Protein AF-A0A958SK04-F1 (afdb_monomer_lite)

Foldseek 3Di:
DDDDDDDPPDPPPPPDDDDPPPVPPPVDPPPPPPPPPLDDDDDPDPCLCVCLVVLCPDAEEEQEDEFACSQVVSVVSNVRYPYYHYDYPDPLRVLRRLVLVLLVQLAPDPVSSVCVVPPDDLVRSLVSSVVRPPQDPVSSVSPDPVSPPD

Sequence (150 aa):
MDRITSYALIFAINLSAAFPLSAGPFEGKDLSYPPAERSFVTPNEQNPQQAQQLLKKATAGVYVSVGTERGLLGFAMAQNATHLLLVDRDRHVVDYNRLNVVLIKASRSSRDLFWLRTQASWADWKHRISETPDISSKEAKLINKKNYQA

Radius of gyration: 21.32 Å; chains: 1; bounding box: 48×37×75 Å

pLDDT: mean 77.73, std 20.18, range [39.0, 97.81]

Structure (mmCIF, N/CA/C/O backbone):
data_AF-A0A958SK04-F1
#
_entry.id   AF-A0A958SK04-F1
#
loop_
_atom_site.group_PDB
_atom_site.id
_atom_site.type_symbol
_atom_site.label_atom_id
_atom_site.label_alt_id
_atom_site.label_comp_id
_atom_site.label_asym_id
_atom_site.label_entity_id
_atom_site.label_seq_id
_atom_site.pdbx_PDB_ins_code
_atom_site.Cartn_x
_atom_site.Cartn_y
_atom_site.Cartn_z
_atom_site.occupancy
_atom_site.B_iso_or_equiv
_atom_site.auth_seq_id
_atom_site.auth_comp_id
_atom_site.auth_asym_id
_atom_site.auth_atom_id
_atom_site.pdbx_PDB_model_num
ATOM 1 N N . MET A 1 1 ? -11.426 -22.312 50.274 1.00 52.41 1 MET A N 1
ATOM 2 C CA . MET A 1 1 ? -11.614 -23.502 49.425 1.00 52.41 1 MET A CA 1
ATOM 3 C C . MET A 1 1 ? -13.090 -23.571 49.118 1.00 52.41 1 MET A C 1
ATOM 5 O O . MET A 1 1 ? -13.826 -23.836 50.046 1.00 52.41 1 MET A O 1
ATOM 9 N N . ASP A 1 2 ? -13.494 -23.210 47.900 1.00 44.72 2 ASP A N 1
ATOM 10 C CA . ASP A 1 2 ? -14.622 -23.821 47.185 1.00 44.72 2 ASP A CA 1
ATOM 11 C C . ASP A 1 2 ? -14.665 -23.290 45.747 1.00 44.72 2 ASP A C 1
ATOM 13 O O . ASP A 1 2 ? -14.349 -22.132 45.475 1.00 44.72 2 ASP A O 1
ATOM 17 N N . ARG A 1 3 ? -14.919 -24.213 44.818 1.00 51.56 3 ARG A N 1
ATOM 18 C CA . ARG A 1 3 ? -14.727 -24.113 43.367 1.00 51.56 3 ARG A CA 1
ATOM 19 C C . ARG A 1 3 ? -16.061 -23.850 42.668 1.00 51.56 3 ARG A C 1
ATOM 21 O O . ARG A 1 3 ? -16.945 -24.684 42.807 1.00 51.56 3 ARG A O 1
ATOM 28 N N . ILE A 1 4 ? -16.159 -22.805 41.842 1.00 49.38 4 ILE A N 1
ATOM 29 C CA . ILE A 1 4 ? -17.136 -22.675 40.735 1.00 49.38 4 ILE A CA 1
ATOM 30 C C . ILE A 1 4 ? -16.457 -21.792 39.663 1.00 49.38 4 ILE A C 1
ATOM 32 O O . ILE A 1 4 ? -16.369 -20.583 39.825 1.00 49.38 4 ILE A O 1
ATOM 36 N N . THR A 1 5 ? -15.640 -22.315 38.748 1.00 46.44 5 THR A N 1
ATOM 37 C CA . THR A 1 5 ? -15.976 -22.983 37.472 1.00 46.44 5 THR A CA 1
ATOM 38 C C . THR A 1 5 ? -16.757 -22.094 36.484 1.00 46.44 5 THR A C 1
ATOM 40 O O . THR A 1 5 ? -17.977 -22.037 36.510 1.00 46.44 5 THR A O 1
ATOM 43 N N . SER A 1 6 ? -15.991 -21.432 35.607 1.00 45.56 6 SER A N 1
ATOM 44 C CA . SER A 1 6 ? -16.168 -21.276 34.150 1.00 45.56 6 SER A CA 1
ATOM 45 C C . SER A 1 6 ? -17.544 -20.929 33.555 1.00 45.56 6 SER A C 1
ATOM 47 O O . SER A 1 6 ? -18.379 -21.805 33.359 1.00 45.56 6 SER A O 1
ATOM 49 N N . TYR A 1 7 ? -17.676 -19.701 33.036 1.00 43.28 7 TYR A N 1
ATOM 50 C CA . TYR A 1 7 ? -18.595 -19.380 31.935 1.00 43.28 7 TYR A CA 1
ATOM 51 C C . TYR A 1 7 ? -17.789 -18.994 30.690 1.00 43.28 7 TYR A C 1
ATOM 53 O O . TYR A 1 7 ? -17.457 -17.833 30.468 1.00 43.28 7 TYR A O 1
ATOM 61 N N . ALA A 1 8 ? -17.448 -19.996 29.879 1.00 44.16 8 ALA A N 1
ATOM 62 C CA . ALA A 1 8 ? -17.003 -19.795 28.507 1.00 44.16 8 ALA A CA 1
ATOM 63 C C . ALA A 1 8 ? -18.252 -19.647 27.628 1.00 44.16 8 ALA A C 1
ATOM 65 O O . ALA A 1 8 ? -18.891 -20.632 27.264 1.00 44.16 8 ALA A O 1
ATOM 66 N N . LEU A 1 9 ? -18.631 -18.407 27.325 1.00 39.00 9 LEU A N 1
ATOM 67 C CA . LEU A 1 9 ? -19.712 -18.117 26.390 1.00 39.00 9 LEU A CA 1
ATOM 68 C C . LEU A 1 9 ? -19.156 -18.197 24.961 1.00 39.00 9 LEU A C 1
ATOM 70 O O . LEU A 1 9 ? -18.613 -17.232 24.429 1.00 39.00 9 LEU A O 1
ATOM 74 N N . ILE A 1 10 ? -19.248 -19.380 24.354 1.00 46.06 10 ILE A N 1
ATOM 75 C CA . ILE A 1 10 ? -18.938 -19.596 22.938 1.00 46.06 10 ILE A CA 1
ATOM 76 C C . ILE A 1 10 ? -20.163 -19.157 22.126 1.00 46.06 10 ILE A C 1
ATOM 78 O O . ILE A 1 10 ? -21.139 -19.893 22.013 1.00 46.06 10 ILE A O 1
ATOM 82 N N . PHE A 1 11 ? -20.117 -17.958 21.544 1.00 40.84 11 PHE A N 1
ATOM 83 C CA . PHE A 1 11 ? -21.051 -17.558 20.489 1.00 40.84 11 PHE A CA 1
ATOM 84 C C . PHE A 1 11 ? -20.559 -18.125 19.151 1.00 40.84 11 PHE A C 1
ATOM 86 O O . PHE A 1 11 ? -19.832 -17.478 18.401 1.00 40.84 11 PHE A O 1
ATOM 93 N N . ALA A 1 12 ? -20.940 -19.366 18.855 1.00 41.81 12 ALA A N 1
ATOM 94 C CA . ALA A 1 12 ? -20.815 -19.927 17.516 1.00 41.81 12 ALA A CA 1
ATOM 95 C C . ALA A 1 12 ? -22.000 -19.440 16.670 1.00 41.81 12 ALA A C 1
ATOM 97 O O . ALA A 1 12 ? -23.073 -20.042 16.673 1.00 41.81 12 ALA A O 1
ATOM 98 N N . ILE A 1 13 ? -21.825 -18.329 15.950 1.00 48.59 13 ILE A N 1
ATOM 99 C CA . ILE A 1 13 ? -22.779 -17.924 14.914 1.00 48.59 13 ILE A CA 1
ATOM 100 C C . ILE A 1 13 ? -22.534 -18.823 13.699 1.00 48.59 13 ILE A C 1
ATOM 102 O O . ILE A 1 13 ? -21.653 -18.570 12.879 1.00 48.59 13 ILE A O 1
ATOM 106 N N . ASN A 1 14 ? -23.316 -19.898 13.598 1.00 41.06 14 ASN A N 1
ATOM 107 C CA . ASN A 1 14 ? -23.481 -20.664 12.367 1.00 41.06 14 ASN A CA 1
ATOM 108 C C . ASN A 1 14 ? -24.253 -19.804 11.355 1.00 41.06 14 ASN A C 1
ATOM 110 O O . ASN A 1 14 ? -25.478 -19.867 11.271 1.00 41.06 14 ASN A O 1
ATOM 114 N N . LEU A 1 15 ? -23.540 -18.982 10.583 1.00 46.22 15 LEU A N 1
ATOM 115 C CA . LEU A 1 15 ? -24.099 -18.284 9.426 1.00 46.22 15 LEU A CA 1
ATOM 116 C C . LEU A 1 15 ? -24.035 -19.215 8.206 1.00 46.22 15 LEU A C 1
ATOM 118 O O . LEU A 1 15 ? -23.240 -19.042 7.288 1.00 46.22 15 LEU A O 1
ATOM 122 N N . SER A 1 16 ? -24.818 -20.287 8.240 1.00 51.56 16 SER A N 1
ATOM 123 C CA . SER A 1 16 ? -24.938 -21.234 7.131 1.00 51.56 16 SER A CA 1
ATOM 124 C C . SER A 1 16 ? -26.369 -21.732 7.040 1.00 51.56 16 SER A C 1
ATOM 126 O O . SER A 1 16 ? -26.662 -22.863 7.401 1.00 51.56 16 SER A O 1
ATOM 128 N N . ALA A 1 17 ? -27.265 -20.867 6.565 1.00 47.44 17 ALA A N 1
ATOM 129 C CA . ALA A 1 17 ? -28.445 -21.289 5.823 1.00 47.44 17 ALA A CA 1
ATOM 130 C C . ALA A 1 17 ? -29.116 -20.097 5.127 1.00 47.44 17 ALA A C 1
ATOM 132 O O . ALA A 1 17 ? -29.438 -19.092 5.753 1.00 47.44 17 ALA A O 1
ATOM 133 N N . ALA A 1 18 ? -29.396 -20.305 3.841 1.00 52.66 18 ALA A N 1
ATOM 134 C CA . ALA A 1 18 ? -30.526 -19.742 3.109 1.00 52.66 18 ALA A CA 1
ATOM 135 C C . ALA A 1 18 ? -30.481 -18.257 2.710 1.00 52.66 18 ALA A C 1
ATOM 137 O O . ALA A 1 18 ? -31.361 -17.475 3.050 1.00 52.66 18 ALA A O 1
ATOM 138 N N . PHE A 1 19 ? -29.572 -17.929 1.794 1.00 48.25 19 PHE A N 1
ATOM 139 C CA . PHE A 1 19 ? -30.015 -17.205 0.602 1.00 48.25 19 PHE A CA 1
ATOM 140 C C . PHE A 1 19 ? -29.718 -18.085 -0.611 1.00 48.25 19 PHE A C 1
ATOM 142 O O . PHE A 1 19 ? -28.542 -18.294 -0.918 1.00 48.25 19 PHE A O 1
ATOM 149 N N . PRO A 1 20 ? -30.727 -18.628 -1.317 1.00 48.16 20 PRO A N 1
ATOM 150 C CA . PRO A 1 20 ? -30.498 -19.039 -2.686 1.00 48.16 20 PRO A CA 1
ATOM 151 C C . PRO A 1 20 ? -30.205 -17.753 -3.462 1.00 48.16 20 PRO A C 1
ATOM 153 O O . PRO A 1 20 ? -31.117 -17.024 -3.849 1.00 48.16 20 PRO A O 1
ATOM 156 N N . LEU A 1 21 ? -28.921 -17.438 -3.656 1.00 48.94 21 LEU A N 1
ATOM 157 C CA . LEU A 1 21 ? -28.526 -16.572 -4.756 1.00 48.94 21 LEU A CA 1
ATOM 158 C C . LEU A 1 21 ? -28.937 -17.325 -6.022 1.00 48.94 21 LEU A C 1
ATOM 160 O O . LEU A 1 21 ? -28.194 -18.146 -6.553 1.00 48.94 21 LEU A O 1
ATOM 164 N N . SER A 1 22 ? -30.160 -17.068 -6.479 1.00 47.81 22 SER A N 1
ATOM 165 C CA . SER A 1 22 ? -30.506 -17.226 -7.877 1.00 47.81 22 SER A CA 1
ATOM 166 C C . SER A 1 22 ? -29.546 -16.313 -8.625 1.00 47.81 22 SER A C 1
ATOM 168 O O . SER A 1 22 ? -29.775 -15.107 -8.718 1.00 47.81 22 SER A O 1
ATOM 170 N N . ALA A 1 23 ? -28.425 -16.872 -9.080 1.00 53.03 23 ALA A N 1
ATOM 171 C CA . ALA A 1 23 ? -27.603 -16.252 -10.096 1.00 53.03 23 ALA A CA 1
ATOM 172 C C . ALA A 1 23 ? -28.548 -15.989 -11.269 1.00 53.03 23 ALA A C 1
ATOM 174 O O . ALA A 1 23 ? -28.985 -16.917 -11.946 1.00 53.03 23 ALA A O 1
ATOM 175 N N . GLY A 1 24 ? -28.971 -14.731 -11.421 1.00 48.09 24 GLY A N 1
ATOM 176 C CA . GLY A 1 24 ? -29.735 -14.311 -12.585 1.00 48.09 24 GLY A CA 1
ATOM 177 C C . GLY A 1 24 ? -28.962 -14.665 -13.858 1.00 48.09 24 GLY A C 1
ATOM 178 O O . GLY A 1 24 ? -27.761 -14.944 -13.785 1.00 48.09 24 GLY A O 1
ATOM 179 N N . PRO A 1 25 ? -29.618 -14.649 -15.025 1.00 45.94 25 PRO A N 1
ATOM 180 C CA . PRO A 1 25 ? -28.998 -14.996 -16.292 1.00 45.94 25 PRO A CA 1
ATOM 181 C C . PRO A 1 25 ? -28.042 -13.873 -16.716 1.00 45.94 25 PRO A C 1
ATOM 183 O O . PRO A 1 25 ? -28.288 -13.134 -17.661 1.00 45.94 25 PRO A O 1
ATOM 186 N N . PHE A 1 26 ? -26.907 -13.747 -16.032 1.00 51.53 26 PHE A N 1
ATOM 187 C CA . PHE A 1 26 ? -25.681 -13.265 -16.651 1.00 51.53 26 PHE A CA 1
ATOM 188 C C . PHE A 1 26 ? -25.105 -14.440 -17.433 1.00 51.53 26 PHE A C 1
ATOM 190 O O . PHE A 1 26 ? -24.055 -14.995 -17.119 1.00 51.53 26 PHE A O 1
ATOM 197 N N . GLU A 1 27 ? -25.889 -14.863 -18.420 1.00 48.31 27 GLU A N 1
ATOM 198 C CA . GLU A 1 27 ? -25.490 -15.786 -19.457 1.00 48.31 27 GLU A CA 1
ATOM 199 C C . GLU A 1 27 ? -24.310 -15.121 -20.154 1.00 48.31 27 GLU A C 1
ATOM 201 O O . GLU A 1 27 ? -24.427 -14.023 -20.711 1.00 48.31 27 GLU A O 1
ATOM 206 N N . GLY A 1 28 ? -23.140 -15.723 -19.950 1.00 48.81 28 GLY A N 1
ATOM 207 C CA . GLY A 1 28 ? -21.859 -15.188 -20.360 1.00 48.81 28 GLY A CA 1
ATOM 208 C C . GLY A 1 28 ? -21.852 -14.950 -21.857 1.00 48.81 28 GLY A C 1
ATOM 209 O O . GLY A 1 28 ? -21.522 -15.837 -22.635 1.00 48.81 28 GLY A O 1
ATOM 210 N N . LYS A 1 29 ? -22.150 -13.716 -22.268 1.00 42.97 29 LYS A N 1
ATOM 211 C CA . LYS A 1 29 ? -21.483 -13.183 -23.444 1.00 42.97 29 LYS A CA 1
ATOM 212 C C . LYS A 1 29 ? -20.007 -13.260 -23.109 1.00 42.97 29 LYS A C 1
ATOM 214 O O . LYS A 1 29 ? -19.590 -12.655 -22.121 1.00 42.97 29 LYS A O 1
ATOM 219 N N . ASP A 1 30 ? -19.270 -14.041 -23.891 1.00 46.94 30 ASP A N 1
ATOM 220 C CA . ASP A 1 30 ? -17.817 -14.003 -23.936 1.00 46.94 30 ASP A CA 1
ATOM 221 C C . ASP A 1 30 ? -17.416 -12.543 -24.147 1.00 46.94 30 ASP A C 1
ATOM 223 O O . ASP A 1 30 ? -17.331 -12.033 -25.265 1.00 46.94 30 ASP A O 1
ATOM 227 N N . LEU A 1 31 ? -17.230 -11.830 -23.038 1.00 44.69 31 LEU A N 1
ATOM 228 C CA . LEU A 1 31 ? -16.492 -10.593 -23.003 1.00 44.69 31 LEU A CA 1
ATOM 229 C C . LEU A 1 31 ? -15.063 -11.044 -23.254 1.00 44.69 31 LEU A C 1
ATOM 231 O O . LEU A 1 31 ? -14.305 -11.314 -22.322 1.00 44.69 31 LEU A O 1
ATOM 235 N N . SER A 1 32 ? -14.728 -11.209 -24.532 1.00 39.97 32 SER A N 1
ATOM 236 C CA . SER A 1 32 ? -13.357 -11.296 -24.991 1.00 39.97 32 SER A CA 1
ATOM 237 C C . SER A 1 32 ? -12.719 -9.957 -24.645 1.00 39.97 32 SER A C 1
ATOM 239 O O . SER A 1 32 ? -12.688 -9.029 -25.455 1.00 39.97 32 SER A O 1
ATOM 241 N N . TYR A 1 33 ? -12.298 -9.815 -23.390 1.00 45.66 33 TYR A N 1
ATOM 242 C CA . TYR A 1 33 ? -11.449 -8.717 -22.990 1.00 45.66 33 TYR A CA 1
ATOM 243 C C . TYR A 1 33 ? -10.199 -8.844 -23.859 1.00 45.66 33 TYR A C 1
ATOM 245 O O . TYR A 1 33 ? -9.600 -9.927 -23.882 1.00 45.66 33 TYR A O 1
ATOM 253 N N . PRO A 1 34 ? -9.830 -7.797 -24.619 1.00 47.91 34 PRO A N 1
ATOM 254 C CA . PRO A 1 34 ? -8.563 -7.813 -25.327 1.00 47.91 34 PRO A CA 1
ATOM 255 C C . PRO A 1 34 ? -7.472 -8.169 -24.310 1.00 47.91 34 PRO A C 1
ATOM 257 O O . PRO A 1 34 ? -7.587 -7.755 -23.150 1.00 47.91 34 PRO A O 1
ATOM 260 N N . PRO A 1 35 ? -6.471 -8.988 -24.689 1.00 49.31 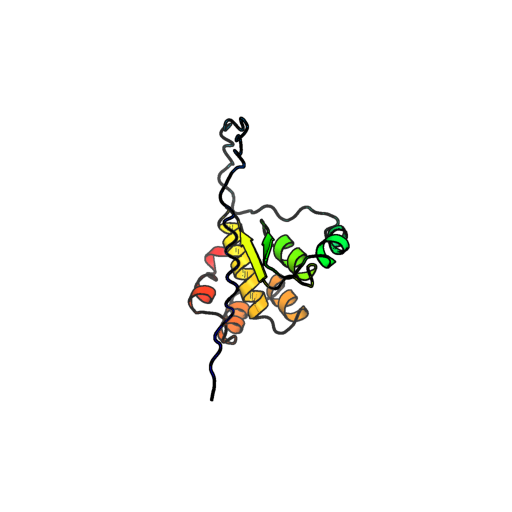35 PRO A N 1
ATOM 261 C CA . PRO A 1 35 ? -5.403 -9.380 -23.781 1.00 49.31 35 PRO A CA 1
ATOM 262 C C . PRO A 1 35 ? -4.875 -8.115 -23.117 1.00 49.31 35 PRO A C 1
ATOM 264 O O . PRO A 1 35 ? -4.419 -7.213 -23.813 1.00 49.31 35 PRO A O 1
ATOM 267 N N . ALA A 1 36 ? -5.060 -8.028 -21.797 1.00 51.81 36 ALA A N 1
ATOM 268 C CA . ALA A 1 36 ? -4.840 -6.803 -21.051 1.00 51.81 36 ALA A CA 1
ATOM 269 C C . ALA A 1 36 ? -3.425 -6.304 -21.347 1.00 51.81 36 ALA A C 1
ATOM 271 O O . ALA A 1 36 ? -2.439 -6.923 -20.939 1.00 51.81 36 ALA A O 1
ATOM 272 N N . GLU A 1 37 ? -3.323 -5.203 -22.088 1.00 56.25 37 GLU A N 1
ATOM 273 C CA . GLU A 1 37 ? -2.079 -4.476 -22.294 1.00 56.25 37 GLU A CA 1
ATOM 274 C C . GLU A 1 37 ? -1.664 -3.852 -20.960 1.00 56.25 37 GLU A C 1
ATOM 276 O O . GLU A 1 37 ? -1.804 -2.660 -20.771 1.00 56.25 37 GLU A O 1
ATOM 281 N N . ARG A 1 38 ? -1.213 -4.661 -19.992 1.00 56.66 38 ARG A N 1
ATOM 282 C CA . ARG A 1 38 ? -0.566 -4.279 -18.718 1.00 56.66 38 ARG A CA 1
ATOM 283 C C . ARG A 1 38 ? -1.160 -3.094 -17.932 1.00 56.66 38 ARG A C 1
ATOM 285 O O . ARG A 1 38 ? -0.496 -2.586 -17.034 1.00 56.66 38 ARG A O 1
ATOM 292 N N . SER A 1 39 ? -2.382 -2.662 -18.211 1.00 63.53 39 SER A N 1
ATOM 293 C CA . SER A 1 39 ? -2.974 -1.479 -17.605 1.00 63.53 39 SER A CA 1
ATOM 294 C C . SER A 1 39 ? -4.169 -1.914 -16.780 1.00 63.53 39 SER A C 1
ATOM 296 O O . SER A 1 39 ? -5.210 -2.292 -17.321 1.00 63.53 39 SER A O 1
ATOM 298 N N . PHE A 1 40 ? -4.027 -1.861 -15.461 1.00 66.75 40 PHE A N 1
ATOM 299 C CA . PHE A 1 40 ? -5.200 -1.816 -14.603 1.00 66.75 40 PHE A CA 1
ATOM 300 C C . PHE A 1 40 ? -5.867 -0.445 -14.760 1.00 66.75 40 PHE A C 1
ATOM 302 O O . PHE A 1 40 ? -5.200 0.566 -14.994 1.00 66.75 40 PHE A O 1
ATOM 309 N N . VAL A 1 41 ? -7.192 -0.408 -14.645 1.00 72.25 41 VAL A N 1
ATOM 310 C CA . VAL A 1 41 ? -7.949 0.844 -14.729 1.00 72.25 41 VAL A CA 1
ATOM 311 C C . VAL A 1 41 ? -7.666 1.663 -13.475 1.00 72.25 41 VAL A C 1
ATOM 313 O O . VAL A 1 41 ? -7.873 1.192 -12.355 1.00 72.25 41 VAL A O 1
ATOM 316 N N . THR A 1 42 ? -7.180 2.888 -13.657 1.00 78.44 42 THR A N 1
ATOM 317 C C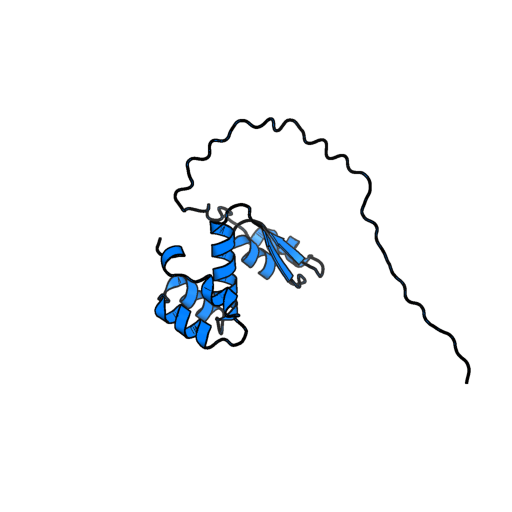A . THR A 1 42 ? -7.008 3.825 -12.548 1.00 78.44 42 THR A CA 1
ATOM 318 C C . THR A 1 42 ? -8.374 4.215 -11.975 1.00 78.44 42 THR A C 1
ATOM 320 O O . THR A 1 42 ? -9.353 4.306 -12.724 1.00 78.44 42 THR A O 1
ATOM 323 N N . PRO A 1 43 ? -8.482 4.446 -10.654 1.00 81.94 43 PRO A N 1
ATOM 324 C CA . PRO A 1 43 ? -9.724 4.924 -10.054 1.00 81.94 43 PRO A CA 1
ATOM 325 C C . PRO A 1 43 ? -10.230 6.186 -10.768 1.00 81.94 43 PRO A C 1
ATOM 327 O O . PRO A 1 43 ? -9.465 7.122 -10.995 1.00 81.94 43 PRO A O 1
ATOM 330 N N . ASN A 1 44 ? -11.514 6.205 -11.126 1.00 88.81 44 ASN A N 1
ATOM 331 C CA . ASN A 1 44 ? -12.158 7.296 -11.862 1.00 88.81 44 ASN A CA 1
ATOM 332 C C . ASN A 1 44 ? -13.144 8.104 -10.994 1.00 88.81 44 ASN A C 1
ATOM 334 O O . ASN A 1 44 ? -13.896 8.931 -11.513 1.00 88.81 44 ASN A O 1
ATOM 338 N N . GLU A 1 45 ? -13.158 7.889 -9.676 1.00 86.81 45 GLU A N 1
ATOM 339 C CA . GLU A 1 45 ? -13.968 8.675 -8.749 1.00 86.81 45 GLU A CA 1
ATOM 340 C C . GLU A 1 45 ? -13.453 10.108 -8.623 1.00 86.81 45 GLU A C 1
ATOM 342 O O . GLU A 1 45 ? -12.327 10.354 -8.197 1.00 86.81 45 GLU A O 1
ATOM 347 N N . GLN A 1 46 ? -14.327 11.072 -8.901 1.00 92.25 46 GLN A N 1
ATOM 348 C CA . GLN A 1 46 ? -13.978 12.491 -8.831 1.00 92.25 46 GLN A CA 1
ATOM 349 C C . GLN A 1 46 ? -13.951 13.040 -7.397 1.00 92.25 46 GLN A C 1
ATOM 351 O O . GLN A 1 46 ? -13.220 13.984 -7.118 1.00 92.25 46 GLN A O 1
ATOM 356 N N . ASN A 1 47 ? -14.745 12.465 -6.483 1.00 92.06 47 ASN A N 1
ATOM 357 C CA . ASN A 1 47 ? -14.953 13.003 -5.132 1.00 92.06 47 ASN A CA 1
ATOM 358 C C . ASN A 1 47 ? -14.935 11.907 -4.043 1.00 92.06 47 ASN A C 1
ATOM 360 O O . ASN A 1 47 ? -15.933 11.728 -3.336 1.00 92.06 47 ASN A O 1
ATOM 364 N N . PRO A 1 48 ? -13.831 11.153 -3.867 1.00 89.31 48 PRO A N 1
ATOM 365 C CA . PRO A 1 48 ? -13.765 10.054 -2.895 1.00 89.31 48 PRO A CA 1
ATOM 366 C C . PRO A 1 48 ? -14.010 10.499 -1.441 1.00 89.31 48 PRO A C 1
ATOM 368 O O . PRO A 1 48 ? -14.430 9.701 -0.605 1.00 89.31 48 PRO A O 1
ATOM 371 N N . GLN A 1 49 ? -13.807 11.781 -1.128 1.00 92.62 49 GLN A N 1
ATOM 372 C CA . GLN A 1 49 ? -14.030 12.357 0.200 1.00 92.62 49 GLN A CA 1
ATOM 373 C C . GLN A 1 49 ? -15.511 12.370 0.600 1.00 92.62 49 GLN A C 1
ATOM 375 O O . GLN A 1 49 ? -15.814 12.399 1.791 1.00 92.62 49 GLN A O 1
ATOM 380 N N . GLN A 1 50 ? -16.446 12.301 -0.354 1.00 94.62 50 GLN A N 1
ATOM 381 C CA . GLN A 1 50 ? -17.878 12.222 -0.039 1.00 94.62 50 GLN A CA 1
ATOM 382 C C . GLN A 1 50 ? -18.218 10.958 0.765 1.00 94.62 50 GLN A C 1
ATOM 384 O O . GLN A 1 50 ? -19.123 10.977 1.598 1.00 94.62 50 GLN A O 1
ATOM 389 N N . ALA A 1 51 ? -17.437 9.884 0.606 1.00 93.88 51 ALA A N 1
ATOM 390 C CA . ALA A 1 51 ? -17.592 8.665 1.394 1.00 93.88 51 ALA A CA 1
ATOM 391 C C . ALA A 1 51 ? -17.126 8.822 2.854 1.00 93.88 51 ALA A C 1
ATOM 393 O O . ALA A 1 51 ? -17.456 7.987 3.696 1.00 93.88 51 ALA A O 1
ATOM 394 N N . GLN A 1 52 ? -16.387 9.882 3.201 1.00 95.06 52 GLN A N 1
ATOM 395 C CA . GLN A 1 52 ? -15.738 10.014 4.506 1.00 95.06 52 GLN A CA 1
ATOM 396 C C . GLN A 1 52 ? -16.735 9.990 5.673 1.00 95.06 52 GLN A C 1
ATOM 398 O O . GLN A 1 52 ? -16.459 9.365 6.695 1.00 95.06 52 GLN A O 1
ATOM 403 N N . GLN A 1 53 ? -17.896 10.642 5.544 1.00 95.12 53 GLN A N 1
ATOM 404 C CA . GLN A 1 53 ? -18.903 10.646 6.615 1.00 95.12 53 GLN A CA 1
AT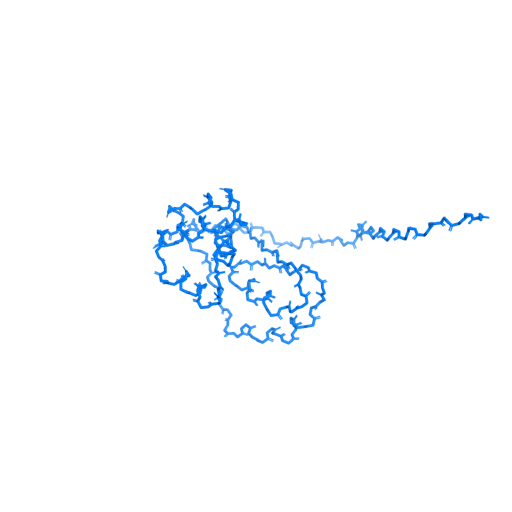OM 405 C C . GLN A 1 53 ? -19.495 9.257 6.870 1.00 95.12 53 GLN A C 1
ATOM 407 O O . GLN A 1 53 ? -19.809 8.927 8.013 1.00 95.12 53 GLN A O 1
ATOM 412 N N . LEU A 1 54 ? -19.629 8.446 5.819 1.00 95.38 54 LEU A N 1
ATOM 413 C CA . LEU A 1 54 ? -20.083 7.065 5.928 1.00 95.38 54 LEU A CA 1
ATOM 414 C C . LEU A 1 54 ? -18.989 6.188 6.550 1.00 95.38 54 LEU A C 1
ATOM 416 O O . LEU A 1 54 ? -19.246 5.459 7.503 1.00 95.38 54 LEU A O 1
ATOM 420 N N . LEU A 1 55 ? -17.753 6.317 6.066 1.00 96.12 55 LEU A N 1
ATOM 421 C CA . LEU A 1 55 ? -16.616 5.507 6.508 1.00 96.12 55 LEU A CA 1
ATOM 422 C C . LEU A 1 55 ? -16.204 5.782 7.958 1.00 96.12 55 LEU A C 1
ATOM 424 O O . LEU A 1 55 ? -15.837 4.852 8.670 1.00 96.12 55 LEU A O 1
ATOM 428 N N . LYS A 1 56 ? -16.347 7.019 8.447 1.00 95.19 56 LYS A N 1
ATOM 429 C CA . LYS A 1 56 ? -16.126 7.357 9.866 1.00 95.19 56 LYS A CA 1
ATOM 430 C C . LYS A 1 56 ? -17.044 6.596 10.826 1.00 95.19 56 LYS A C 1
ATOM 432 O O . LYS A 1 56 ? -16.696 6.439 11.991 1.00 95.19 56 LYS A O 1
ATOM 437 N N . LYS A 1 57 ? -18.206 6.137 10.353 1.00 95.06 57 LYS A N 1
ATOM 438 C CA . LYS A 1 57 ? -19.163 5.346 11.140 1.00 95.06 57 LYS A CA 1
ATOM 439 C C . LYS A 1 57 ? -18.900 3.840 11.060 1.00 95.06 57 LYS A C 1
ATOM 441 O O . LYS A 1 57 ? -19.648 3.080 11.669 1.00 95.06 57 LYS A O 1
ATOM 446 N N . ALA A 1 58 ? -17.883 3.400 10.312 1.00 95.38 58 ALA A N 1
ATOM 447 C CA . ALA A 1 58 ? -17.508 1.993 10.265 1.00 95.38 58 ALA A CA 1
ATOM 448 C C . ALA A 1 58 ? -17.200 1.487 11.681 1.00 95.38 58 ALA A C 1
ATOM 450 O O . ALA A 1 58 ? -16.642 2.218 12.500 1.00 95.38 58 ALA A O 1
ATOM 451 N N . THR A 1 59 ? -17.579 0.251 11.982 1.00 95.75 59 THR A N 1
ATOM 452 C CA . THR A 1 59 ? -17.235 -0.408 13.245 1.00 95.75 59 THR A CA 1
ATOM 453 C C . THR A 1 59 ? -15.820 -0.979 13.182 1.00 95.75 59 THR A C 1
ATOM 455 O O . THR A 1 59 ? -15.227 -1.083 12.106 1.00 95.75 59 THR A O 1
ATOM 458 N N . ALA A 1 60 ? -15.282 -1.393 14.331 1.00 97.50 60 ALA A N 1
ATOM 459 C CA . ALA A 1 60 ? 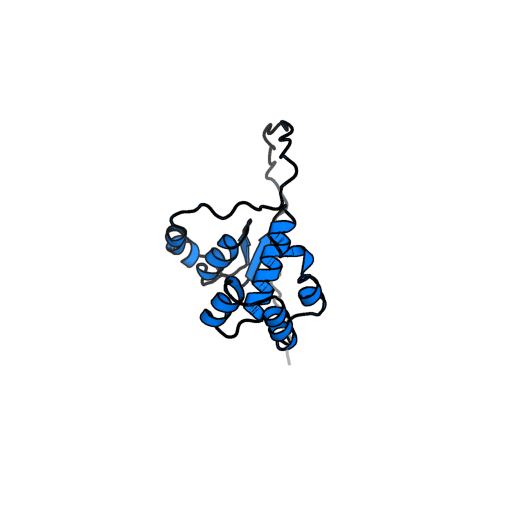-14.043 -2.161 14.354 1.00 97.50 60 ALA A CA 1
ATOM 460 C C . ALA A 1 60 ? -14.167 -3.442 13.517 1.00 97.50 60 ALA A C 1
ATOM 462 O O . ALA A 1 60 ? -15.187 -4.130 13.576 1.00 97.50 60 ALA A O 1
ATOM 463 N N . GLY A 1 61 ? -13.137 -3.748 12.724 1.00 97.62 61 GLY A N 1
ATOM 464 C CA . GLY A 1 61 ? -13.144 -4.903 11.829 1.00 97.62 61 GLY A CA 1
ATOM 465 C C . GLY A 1 61 ? -12.232 -4.757 10.615 1.00 97.62 61 GLY A C 1
ATOM 466 O O . GLY A 1 61 ? -11.280 -3.975 10.612 1.00 97.62 61 GLY A O 1
ATOM 467 N N . VAL A 1 62 ? -12.531 -5.541 9.580 1.00 97.81 62 VAL A N 1
ATOM 468 C CA . VAL A 1 62 ? -11.771 -5.585 8.326 1.00 97.81 62 VAL A CA 1
ATOM 469 C C . VAL A 1 62 ? -12.445 -4.694 7.283 1.00 97.81 62 VAL A C 1
ATOM 471 O O . VAL A 1 62 ? -13.603 -4.914 6.934 1.00 97.81 62 VAL A O 1
ATOM 474 N N . TYR A 1 63 ? -11.717 -3.718 6.746 1.00 97.25 63 TYR A N 1
ATOM 475 C CA . TYR A 1 63 ? -12.126 -2.980 5.555 1.00 97.25 63 TYR A CA 1
ATOM 476 C C . TYR A 1 63 ? -11.779 -3.804 4.315 1.00 97.25 63 TYR A C 1
ATOM 478 O O . TYR A 1 63 ? -10.606 -4.072 4.056 1.00 97.25 63 TYR A O 1
ATOM 486 N N . VAL A 1 64 ? -12.790 -4.226 3.560 1.00 97.31 64 VAL A N 1
ATOM 487 C CA . VAL A 1 64 ? -12.606 -5.030 2.346 1.00 97.31 64 VAL A CA 1
ATOM 488 C C . VAL A 1 64 ? -12.791 -4.141 1.124 1.00 97.31 64 VAL A C 1
ATOM 490 O O . VAL A 1 64 ? -13.767 -3.396 1.041 1.00 97.31 64 VAL A O 1
ATOM 493 N N . SER A 1 65 ? -11.864 -4.205 0.171 1.00 96.19 65 SER A N 1
ATOM 494 C CA . SER A 1 65 ? -11.938 -3.411 -1.055 1.00 96.19 65 SER A CA 1
ATOM 495 C C . SER A 1 65 ? -11.377 -4.150 -2.267 1.00 96.19 65 SER A C 1
ATOM 497 O O . SER A 1 65 ? -10.554 -5.056 -2.128 1.00 96.19 65 SER A O 1
ATOM 499 N N . VAL A 1 66 ? -11.823 -3.724 -3.448 1.00 95.06 66 VAL A N 1
ATOM 500 C CA . VAL A 1 66 ? -11.343 -4.174 -4.762 1.00 95.06 66 VAL A CA 1
ATOM 501 C C . VAL A 1 66 ? -10.674 -3.019 -5.504 1.00 95.06 66 VAL A C 1
ATOM 503 O O . VAL A 1 66 ? -10.997 -1.848 -5.259 1.00 95.06 66 VAL A O 1
ATOM 506 N N . GLY A 1 67 ? -9.775 -3.329 -6.436 1.00 92.25 67 GLY A N 1
ATOM 507 C CA . GLY A 1 67 ? -8.981 -2.330 -7.145 1.00 92.25 67 GLY A CA 1
ATOM 508 C C . GLY A 1 67 ? -7.723 -1.905 -6.383 1.00 92.25 67 GLY A C 1
ATOM 509 O O . GLY A 1 67 ? -7.187 -2.652 -5.565 1.00 92.25 67 GLY A O 1
ATOM 510 N N . THR A 1 68 ? -7.227 -0.703 -6.683 1.00 92.31 68 THR A N 1
ATOM 511 C CA . THR A 1 68 ? -5.896 -0.222 -6.279 1.00 92.31 68 THR A CA 1
ATOM 512 C C . THR A 1 68 ? -5.940 0.769 -5.099 1.00 92.31 68 THR A C 1
ATOM 514 O O . THR A 1 68 ? -6.392 0.436 -4.002 1.00 92.31 68 THR A O 1
ATOM 517 N N . GLU A 1 69 ? -5.496 2.018 -5.281 1.00 90.38 69 GLU A N 1
ATOM 518 C CA . GLU A 1 69 ? -5.304 3.021 -4.225 1.00 90.38 69 GLU A CA 1
ATOM 519 C C . GLU A 1 69 ? -6.579 3.408 -3.492 1.00 90.38 69 GLU A C 1
ATOM 521 O O . GLU A 1 69 ? -6.519 3.831 -2.337 1.00 90.38 69 GLU A O 1
ATOM 526 N N . ARG A 1 70 ? -7.738 3.258 -4.137 1.00 91.12 70 ARG A N 1
ATOM 527 C CA . ARG A 1 70 ? -9.023 3.570 -3.514 1.00 91.12 70 ARG A CA 1
ATOM 528 C C . ARG A 1 70 ? -9.253 2.736 -2.255 1.00 91.12 70 ARG A C 1
ATOM 530 O O . ARG A 1 70 ? -9.776 3.268 -1.280 1.00 91.12 70 ARG A O 1
ATOM 537 N N . GLY A 1 71 ? -8.803 1.481 -2.236 1.00 93.62 71 GLY A N 1
ATOM 538 C CA . GLY A 1 71 ? -8.891 0.635 -1.047 1.00 93.62 71 GLY A CA 1
ATOM 539 C C . GLY A 1 71 ? -8.049 1.164 0.117 1.00 93.62 71 GLY A C 1
ATOM 540 O O . GLY A 1 71 ? -8.515 1.188 1.253 1.00 93.62 71 GLY A O 1
ATOM 541 N N . LEU A 1 72 ? -6.845 1.670 -0.172 1.00 92.88 72 LEU A N 1
ATOM 542 C CA . LEU A 1 72 ? -5.960 2.282 0.826 1.00 92.88 72 LEU A CA 1
ATOM 543 C C . LEU A 1 72 ? -6.538 3.596 1.367 1.00 92.88 72 LEU A C 1
ATOM 545 O O . LEU A 1 72 ? -6.560 3.811 2.578 1.00 92.88 72 LEU A O 1
ATOM 549 N N . LEU A 1 73 ? -7.037 4.464 0.482 1.00 92.44 73 LEU A N 1
ATOM 550 C CA . LEU A 1 73 ? -7.663 5.732 0.866 1.00 92.44 73 LEU A CA 1
ATOM 551 C C . LEU A 1 73 ? -8.937 5.506 1.684 1.00 92.44 73 LEU A C 1
ATOM 553 O O . LEU A 1 73 ? -9.133 6.155 2.708 1.00 92.44 73 LEU A O 1
ATOM 557 N N . GLY A 1 74 ? -9.784 4.570 1.256 1.00 94.81 74 GLY A N 1
ATOM 558 C CA . GLY A 1 74 ? -11.003 4.203 1.969 1.00 94.81 74 GLY A CA 1
ATOM 559 C C . GLY A 1 74 ? -10.709 3.671 3.370 1.00 94.81 74 GLY A C 1
ATOM 560 O O . GLY A 1 74 ? -11.324 4.122 4.334 1.00 94.81 74 GLY A O 1
ATOM 561 N N . PHE A 1 75 ? -9.708 2.798 3.506 1.00 95.94 75 PHE A N 1
ATOM 562 C CA . PHE A 1 75 ? -9.255 2.317 4.811 1.00 95.94 75 PHE A CA 1
ATOM 563 C C . PHE A 1 75 ? -8.737 3.450 5.703 1.00 95.94 75 PHE A C 1
ATOM 565 O O . PHE A 1 75 ? -9.128 3.535 6.862 1.00 95.94 75 PHE A O 1
ATOM 572 N N . ALA A 1 76 ? -7.951 4.384 5.158 1.00 93.19 76 ALA A N 1
ATOM 573 C CA . ALA A 1 76 ? -7.482 5.551 5.907 1.00 93.19 76 ALA A CA 1
ATOM 574 C C . ALA A 1 76 ? -8.625 6.475 6.383 1.00 93.19 76 ALA A C 1
ATOM 576 O O . ALA A 1 76 ? -8.487 7.169 7.390 1.00 93.19 76 ALA A O 1
ATOM 577 N N . MET A 1 77 ? -9.763 6.497 5.679 1.00 95.75 77 MET A N 1
ATOM 578 C CA . MET A 1 77 ? -10.963 7.233 6.101 1.00 95.75 77 MET A CA 1
ATOM 579 C C . MET A 1 77 ? -11.815 6.460 7.120 1.00 95.75 77 MET A C 1
ATOM 581 O O . MET A 1 77 ? -12.554 7.082 7.889 1.00 95.75 77 MET A O 1
ATOM 585 N N . ALA A 1 78 ? -11.723 5.129 7.140 1.00 96.69 78 ALA A N 1
ATOM 586 C CA . ALA A 1 78 ? -12.458 4.246 8.039 1.00 96.69 78 ALA A CA 1
ATOM 587 C C . ALA A 1 78 ? -11.749 4.125 9.399 1.00 96.69 78 ALA A C 1
ATOM 589 O O . ALA A 1 78 ? -11.152 3.105 9.715 1.00 96.69 78 ALA A O 1
ATOM 590 N N . GLN A 1 79 ? -11.833 5.178 10.217 1.00 94.31 79 GLN A N 1
ATOM 591 C CA . GLN A 1 79 ? -11.024 5.360 11.437 1.00 94.31 79 GLN A CA 1
ATOM 592 C C . GLN A 1 79 ? -11.075 4.211 12.456 1.00 94.31 79 GLN A C 1
ATOM 594 O O . GLN A 1 79 ? -10.112 4.018 13.191 1.00 94.31 79 GLN A O 1
ATOM 599 N N . ASN A 1 80 ? -12.177 3.460 12.510 1.00 96.31 80 ASN A N 1
ATOM 600 C CA . ASN A 1 80 ? -12.308 2.332 13.434 1.00 96.31 80 ASN A CA 1
ATOM 601 C C . ASN A 1 80 ? -11.881 0.995 12.814 1.00 96.31 80 ASN A C 1
ATOM 603 O O . ASN A 1 80 ? -11.744 0.017 13.545 1.00 96.31 80 ASN A O 1
ATOM 607 N N . ALA A 1 81 ? -11.693 0.910 11.493 1.00 97.31 81 ALA A N 1
ATOM 608 C CA . ALA A 1 81 ? -11.255 -0.322 10.854 1.00 97.31 81 ALA A CA 1
ATOM 609 C C . ALA A 1 81 ? -9.840 -0.678 11.331 1.00 97.31 81 ALA A C 1
ATOM 611 O O . ALA A 1 81 ? -8.939 0.156 11.351 1.00 97.31 81 ALA A O 1
ATOM 612 N N . THR A 1 82 ? -9.642 -1.935 11.716 1.00 96.81 82 THR A N 1
ATOM 613 C CA . THR A 1 82 ? -8.385 -2.416 12.307 1.00 96.81 82 THR A CA 1
ATOM 614 C C . THR A 1 82 ? -7.512 -3.142 11.294 1.00 96.81 82 THR A C 1
ATOM 616 O O . THR A 1 82 ? -6.304 -3.239 11.477 1.00 96.81 82 THR A O 1
ATOM 619 N N . HIS A 1 83 ? -8.114 -3.646 10.216 1.00 96.81 83 HIS A N 1
ATOM 620 C CA . HIS A 1 83 ? -7.429 -4.404 9.177 1.00 96.81 83 HIS A CA 1
ATOM 621 C C . HIS A 1 83 ? -7.905 -3.969 7.795 1.00 96.81 83 HIS A C 1
ATOM 623 O O . HIS A 1 83 ? -9.047 -3.539 7.627 1.00 96.81 83 HIS A O 1
ATOM 629 N N . LEU A 1 84 ? -7.046 -4.159 6.798 1.00 96.06 84 LEU A N 1
ATOM 630 C CA . LEU A 1 84 ? -7.354 -3.941 5.392 1.00 96.06 84 LEU A CA 1
ATOM 631 C C . LEU A 1 84 ? -7.202 -5.252 4.616 1.00 96.06 84 LEU A C 1
ATOM 633 O O . LEU A 1 84 ? -6.162 -5.904 4.696 1.00 96.06 84 LEU A O 1
ATOM 637 N N . LEU A 1 85 ? -8.217 -5.600 3.826 1.00 96.94 85 LEU A N 1
ATOM 638 C CA . LEU A 1 85 ? -8.192 -6.708 2.877 1.00 96.94 85 LEU A CA 1
ATOM 639 C C . LEU A 1 85 ? -8.433 -6.174 1.460 1.00 96.94 85 LEU A C 1
ATOM 641 O O . LEU A 1 85 ? -9.531 -5.733 1.126 1.00 96.94 85 LEU A O 1
ATOM 645 N N . LEU A 1 86 ? -7.393 -6.234 0.628 1.00 96.12 86 LEU A N 1
ATOM 646 C CA . LEU A 1 86 ? -7.456 -5.883 -0.791 1.00 96.12 86 LEU A CA 1
ATOM 647 C C . LEU A 1 86 ? -7.582 -7.168 -1.610 1.00 96.12 86 LEU A C 1
ATOM 649 O O . LEU A 1 86 ? -6.692 -8.020 -1.560 1.00 96.12 86 LEU A O 1
ATOM 653 N N . VAL A 1 87 ? -8.682 -7.311 -2.346 1.00 95.56 87 VAL A N 1
ATOM 654 C CA . VAL A 1 87 ? -8.975 -8.492 -3.168 1.00 95.56 87 VAL A CA 1
ATOM 655 C C . VAL A 1 87 ? -9.167 -8.049 -4.605 1.00 95.56 87 VAL A C 1
ATOM 657 O O . VAL A 1 87 ? -9.936 -7.135 -4.867 1.00 95.56 87 VAL A O 1
ATOM 660 N N . ASP A 1 88 ? -8.505 -8.710 -5.546 1.00 94.94 88 ASP A N 1
ATOM 661 C CA . ASP A 1 88 ? -8.757 -8.479 -6.963 1.00 94.94 88 ASP A CA 1
ATOM 662 C C . ASP A 1 88 ? -8.559 -9.768 -7.764 1.00 94.94 88 ASP A C 1
ATOM 664 O O . ASP A 1 88 ? -7.811 -10.660 -7.351 1.00 94.94 88 ASP A O 1
ATOM 668 N N . ARG A 1 89 ? -9.253 -9.871 -8.899 1.00 93.56 89 ARG A N 1
ATOM 669 C CA . ARG A 1 89 ? -9.063 -10.960 -9.863 1.00 93.56 89 ARG A CA 1
ATOM 670 C C . ARG A 1 89 ? -7.831 -10.700 -10.724 1.00 93.56 89 ARG A C 1
ATOM 672 O O . ARG A 1 89 ? -7.167 -11.655 -11.128 1.00 93.56 89 ARG A O 1
ATOM 679 N N . ASP A 1 90 ? -7.543 -9.437 -11.026 1.00 87.19 90 ASP A N 1
ATOM 680 C CA . ASP A 1 90 ? -6.391 -9.061 -11.828 1.00 87.19 90 ASP A CA 1
ATOM 681 C C . ASP A 1 90 ? -5.110 -9.145 -10.991 1.00 87.19 90 ASP A C 1
ATOM 683 O O . ASP A 1 90 ? -4.919 -8.459 -9.981 1.00 87.19 90 ASP A O 1
ATOM 687 N N . ARG A 1 91 ? -4.183 -9.989 -11.448 1.00 85.81 91 ARG A N 1
ATOM 688 C CA . ARG A 1 91 ? -2.877 -10.159 -10.819 1.00 85.81 91 ARG A CA 1
ATOM 689 C C . ARG A 1 91 ? -2.075 -8.856 -10.780 1.00 85.81 91 ARG A C 1
ATOM 691 O O . ARG A 1 91 ? -1.343 -8.647 -9.815 1.00 85.81 91 ARG A O 1
ATOM 698 N N . HIS A 1 92 ? -2.210 -7.982 -11.775 1.00 84.62 92 HIS A N 1
ATOM 699 C CA . HIS A 1 92 ? -1.505 -6.702 -11.807 1.00 84.62 92 HIS A CA 1
ATOM 700 C C . HIS A 1 92 ? -1.956 -5.780 -10.674 1.00 84.62 92 HIS A C 1
ATOM 702 O O . HIS A 1 92 ? -1.114 -5.169 -10.018 1.00 84.62 92 HIS A O 1
ATOM 708 N N . VAL A 1 93 ? -3.257 -5.749 -10.375 1.00 89.06 93 VAL A N 1
ATOM 709 C CA . VAL A 1 93 ? -3.805 -5.008 -9.229 1.00 89.06 93 VAL A CA 1
ATOM 710 C C . VAL A 1 93 ? -3.298 -5.593 -7.911 1.00 89.06 93 VAL A C 1
ATOM 712 O O . VAL A 1 93 ? -2.875 -4.855 -7.019 1.00 89.06 93 VAL A O 1
ATOM 715 N N . VAL A 1 94 ? -3.284 -6.924 -7.785 1.00 89.69 94 VAL A N 1
ATOM 716 C CA . VAL A 1 94 ? -2.768 -7.604 -6.586 1.00 89.69 94 VAL A CA 1
ATOM 717 C C . VAL A 1 94 ? -1.295 -7.270 -6.344 1.00 89.69 94 VAL A C 1
ATOM 719 O O . VAL A 1 94 ? -0.913 -6.942 -5.218 1.00 89.69 94 VAL A O 1
ATOM 722 N N . ASP A 1 95 ? -0.463 -7.335 -7.382 1.00 87.00 95 ASP A N 1
ATOM 723 C CA . ASP A 1 95 ? 0.965 -7.036 -7.276 1.00 87.00 95 ASP A CA 1
ATOM 724 C C . ASP A 1 95 ? 1.197 -5.540 -6.988 1.00 87.00 95 ASP A C 1
ATOM 726 O O . ASP A 1 95 ? 1.967 -5.207 -6.084 1.00 87.00 95 ASP A O 1
ATOM 730 N N . TYR A 1 96 ? 0.436 -4.644 -7.627 1.00 88.12 96 TYR A N 1
ATOM 731 C CA . TYR A 1 96 ? 0.442 -3.209 -7.330 1.00 88.12 96 TYR A CA 1
ATOM 732 C C . TYR A 1 96 ? 0.115 -2.906 -5.858 1.00 88.12 96 TYR A C 1
ATOM 734 O O . TYR A 1 96 ? 0.808 -2.132 -5.192 1.00 88.12 96 TYR A O 1
ATOM 742 N N . ASN A 1 97 ? -0.915 -3.545 -5.305 1.00 92.12 97 ASN A N 1
ATOM 743 C CA . ASN A 1 97 ? -1.303 -3.370 -3.906 1.00 92.12 97 ASN A CA 1
ATOM 744 C C . ASN A 1 97 ? -0.245 -3.901 -2.937 1.00 92.12 97 ASN A C 1
ATOM 746 O O . ASN A 1 97 ? 0.057 -3.251 -1.936 1.00 92.12 97 ASN A O 1
ATOM 750 N N . ARG A 1 98 ? 0.370 -5.046 -3.250 1.00 90.56 98 ARG A N 1
ATOM 751 C CA . ARG A 1 98 ? 1.486 -5.593 -2.463 1.00 90.56 98 ARG A CA 1
ATOM 752 C C . ARG A 1 98 ? 2.668 -4.636 -2.427 1.00 90.56 98 ARG A C 1
ATOM 754 O O . ARG A 1 98 ? 3.223 -4.413 -1.353 1.00 90.56 98 ARG A O 1
ATOM 761 N N . LEU A 1 99 ? 3.022 -4.044 -3.566 1.00 88.25 99 LEU A N 1
ATOM 762 C CA . LEU A 1 99 ? 4.067 -3.028 -3.618 1.00 88.25 99 LEU A CA 1
ATOM 763 C C . LEU A 1 99 ? 3.715 -1.829 -2.737 1.00 88.25 99 LEU A C 1
ATOM 765 O O . LEU A 1 99 ? 4.542 -1.417 -1.931 1.00 88.25 99 LEU A O 1
ATOM 769 N N . ASN A 1 100 ? 2.496 -1.293 -2.840 1.00 91.81 100 ASN A N 1
ATOM 770 C CA . ASN A 1 100 ? 2.089 -0.164 -2.002 1.00 91.81 100 ASN A CA 1
ATOM 771 C C . ASN A 1 100 ? 2.179 -0.489 -0.510 1.00 91.81 100 ASN A C 1
ATOM 773 O O . ASN A 1 100 ? 2.694 0.327 0.245 1.00 91.81 100 ASN A O 1
ATOM 777 N N . VAL A 1 101 ? 1.747 -1.679 -0.081 1.00 91.31 101 VAL A N 1
ATOM 778 C CA . VAL A 1 101 ? 1.891 -2.118 1.318 1.00 91.31 101 VAL A CA 1
ATOM 779 C C . VAL A 1 101 ? 3.360 -2.132 1.737 1.00 91.31 101 VAL A C 1
ATOM 781 O O . VAL A 1 101 ? 3.692 -1.631 2.809 1.00 91.31 101 VAL A O 1
ATOM 784 N N . VAL A 1 102 ? 4.247 -2.655 0.890 1.00 91.62 102 VAL A N 1
ATOM 785 C CA . VAL A 1 102 ? 5.688 -2.656 1.160 1.00 91.62 102 VAL A CA 1
ATOM 786 C C . VAL A 1 102 ? 6.236 -1.231 1.266 1.00 91.62 102 VAL A C 1
ATOM 788 O O . VAL A 1 102 ? 6.936 -0.928 2.229 1.00 91.62 102 VAL A O 1
ATOM 791 N N . LEU A 1 103 ? 5.892 -0.337 0.338 1.00 91.75 103 LEU A N 1
ATOM 792 C CA . LEU A 1 103 ? 6.346 1.056 0.377 1.00 91.75 103 LEU A CA 1
ATOM 793 C C . LEU A 1 103 ? 5.799 1.809 1.594 1.00 91.75 103 LEU A 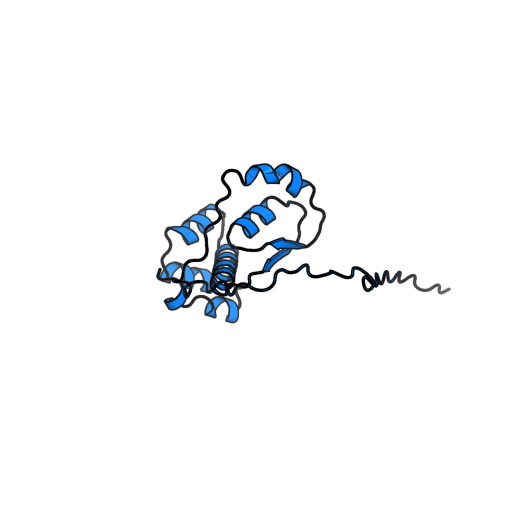C 1
ATOM 795 O O . LEU A 1 103 ? 6.523 2.607 2.179 1.00 91.75 103 LEU A O 1
ATOM 799 N N . ILE A 1 104 ? 4.563 1.527 2.015 1.00 92.94 104 ILE A N 1
ATOM 800 C CA . ILE A 1 104 ? 3.977 2.076 3.245 1.00 92.94 104 ILE A CA 1
ATOM 801 C C . ILE A 1 104 ? 4.778 1.607 4.462 1.00 92.94 104 ILE A C 1
ATOM 803 O O . ILE A 1 104 ? 5.206 2.447 5.250 1.00 92.94 104 ILE A O 1
ATOM 807 N N . LYS A 1 105 ? 5.043 0.300 4.586 1.00 92.19 105 LYS A N 1
ATOM 808 C CA . LYS A 1 105 ? 5.858 -0.261 5.679 1.00 92.19 105 LYS A CA 1
ATOM 809 C C . LYS A 1 105 ? 7.276 0.316 5.709 1.00 92.19 105 LYS A C 1
ATOM 811 O O . LYS A 1 105 ? 7.820 0.546 6.779 1.00 92.19 105 LYS A O 1
ATOM 816 N N . ALA A 1 106 ? 7.864 0.543 4.537 1.00 93.44 106 ALA A N 1
ATOM 817 C CA . ALA A 1 106 ? 9.223 1.060 4.389 1.00 93.44 106 ALA A CA 1
ATOM 818 C C . ALA A 1 106 ? 9.314 2.593 4.570 1.00 93.44 106 ALA A C 1
ATOM 820 O O . ALA A 1 106 ? 10.409 3.161 4.692 1.00 93.44 106 ALA A O 1
ATOM 821 N N . SER A 1 107 ? 8.170 3.282 4.547 1.00 95.31 107 SER A N 1
ATOM 822 C CA . SER A 1 107 ? 8.104 4.732 4.693 1.00 95.31 107 SER A CA 1
ATOM 823 C C . SER A 1 107 ? 8.233 5.159 6.154 1.00 95.31 107 SER A C 1
ATOM 825 O O . SER A 1 107 ? 7.685 4.542 7.062 1.00 95.31 107 SER A O 1
ATOM 827 N N . ARG A 1 108 ? 8.947 6.261 6.384 1.00 94.69 108 ARG A N 1
ATOM 828 C CA . ARG A 1 108 ? 9.154 6.860 7.715 1.00 94.69 108 ARG A CA 1
ATOM 829 C C . ARG A 1 108 ? 8.129 7.951 8.032 1.00 94.69 108 ARG A C 1
ATOM 831 O O . ARG A 1 108 ? 8.014 8.391 9.169 1.00 94.69 108 ARG A O 1
ATOM 838 N N . SER A 1 109 ? 7.437 8.452 7.011 1.00 95.44 109 SER A N 1
ATOM 839 C CA . SER A 1 109 ? 6.420 9.501 7.116 1.00 95.44 109 SER A CA 1
ATOM 840 C C . SER A 1 109 ? 5.574 9.559 5.845 1.00 95.44 109 SER A C 1
ATOM 842 O O . SER A 1 109 ? 5.978 9.049 4.800 1.00 95.44 109 SER A O 1
ATOM 844 N N . SER A 1 110 ? 4.448 10.275 5.880 1.00 90.94 110 SER A N 1
ATOM 845 C CA . SER A 1 110 ? 3.608 10.490 4.693 1.00 90.94 110 SER A CA 1
ATOM 846 C C . SER A 1 110 ? 4.345 11.199 3.549 1.00 90.94 110 SER A C 1
ATOM 848 O O . SER A 1 110 ? 4.113 10.895 2.381 1.00 90.94 110 SER A O 1
ATOM 850 N N . ARG A 1 111 ? 5.260 12.129 3.863 1.00 94.94 111 ARG A N 1
ATOM 851 C CA . ARG A 1 111 ? 6.079 12.821 2.850 1.00 94.94 111 ARG A CA 1
ATOM 852 C C . ARG A 1 111 ? 7.085 11.872 2.204 1.00 94.94 111 ARG A C 1
ATOM 854 O O . ARG A 1 111 ? 7.291 11.919 0.997 1.00 94.94 111 ARG A O 1
ATOM 861 N N . ASP A 1 112 ? 7.691 11.013 3.009 1.00 96.12 112 ASP A N 1
ATOM 862 C CA . ASP A 1 112 ? 8.638 10.008 2.541 1.00 96.12 112 ASP A CA 1
ATOM 863 C C . ASP A 1 112 ? 7.939 8.929 1.699 1.00 96.12 112 ASP A C 1
ATOM 865 O O . ASP A 1 112 ? 8.444 8.567 0.643 1.00 96.12 112 ASP A O 1
ATOM 869 N N . LEU A 1 113 ? 6.720 8.517 2.066 1.00 93.81 113 LEU A N 1
ATOM 870 C CA . LEU A 1 113 ? 5.883 7.666 1.216 1.00 93.81 113 LEU A CA 1
ATOM 871 C C . LEU A 1 113 ? 5.592 8.321 -0.141 1.00 93.81 113 LEU A C 1
ATOM 873 O O . LEU A 1 113 ? 5.676 7.665 -1.177 1.00 93.81 113 LEU A O 1
ATOM 877 N N . PHE A 1 114 ? 5.256 9.613 -0.151 1.00 92.06 114 PHE A N 1
ATOM 878 C CA . PHE A 1 114 ? 5.024 10.342 -1.397 1.00 92.06 114 PHE A CA 1
ATOM 879 C C . PHE A 1 114 ? 6.276 10.359 -2.284 1.00 92.06 114 PHE A C 1
ATOM 881 O O . PHE A 1 114 ? 6.183 10.061 -3.476 1.00 92.06 114 PHE A O 1
ATOM 888 N N . TRP A 1 115 ? 7.449 10.638 -1.707 1.00 95.75 115 TRP A N 1
ATOM 889 C CA . TRP A 1 115 ? 8.725 10.576 -2.423 1.00 95.75 115 TRP A CA 1
ATOM 890 C C . TRP A 1 115 ? 9.011 9.165 -2.959 1.00 95.75 115 TRP A C 1
ATOM 892 O O . TRP A 1 115 ? 9.304 9.017 -4.146 1.00 95.75 115 TRP A O 1
ATOM 902 N N . LEU A 1 116 ? 8.824 8.127 -2.131 1.00 91.00 116 LEU A N 1
ATOM 903 C CA . LEU A 1 116 ? 8.977 6.726 -2.529 1.00 91.00 116 LEU A CA 1
ATOM 904 C C . LEU A 1 116 ? 8.095 6.380 -3.734 1.00 91.00 116 LEU A C 1
ATOM 906 O O . LEU A 1 116 ? 8.548 5.692 -4.638 1.00 91.00 116 LEU A O 1
ATOM 910 N N . ARG A 1 117 ? 6.854 6.870 -3.787 1.00 89.38 117 ARG A N 1
ATOM 911 C CA . ARG A 1 117 ? 5.921 6.543 -4.877 1.00 89.38 117 ARG A CA 1
ATOM 912 C C . ARG A 1 117 ? 6.141 7.328 -6.170 1.00 89.38 117 ARG A C 1
ATOM 914 O O . ARG A 1 117 ? 5.707 6.857 -7.213 1.00 89.38 117 ARG A O 1
ATOM 921 N N . THR A 1 118 ? 6.743 8.517 -6.112 1.00 88.69 118 THR A N 1
ATOM 922 C CA . THR A 1 118 ? 6.748 9.458 -7.253 1.00 88.69 118 THR A CA 1
ATOM 923 C C . THR A 1 118 ? 8.129 9.788 -7.802 1.00 88.69 118 THR A C 1
ATOM 925 O O . THR A 1 118 ? 8.240 10.145 -8.970 1.00 88.69 118 THR A O 1
ATOM 928 N N . GLN A 1 119 ? 9.172 9.704 -6.977 1.00 91.81 119 GLN A N 1
ATOM 929 C CA . GLN A 1 119 ? 10.509 10.206 -7.314 1.00 91.81 119 GLN A CA 1
ATOM 930 C C . GLN A 1 119 ? 11.606 9.166 -7.100 1.00 91.81 119 GLN A C 1
ATOM 932 O O . GLN A 1 119 ? 12.621 9.198 -7.792 1.00 91.81 119 GLN A O 1
ATOM 937 N N . ALA A 1 120 ? 11.427 8.269 -6.132 1.00 91.69 120 ALA A N 1
ATOM 938 C CA . ALA A 1 120 ? 12.442 7.293 -5.781 1.00 91.69 120 ALA A CA 1
ATOM 939 C C . ALA A 1 120 ? 12.712 6.308 -6.923 1.00 91.69 120 ALA A C 1
ATOM 941 O O . ALA A 1 120 ? 11.807 5.819 -7.602 1.00 91.69 120 ALA A O 1
ATOM 942 N N . SER A 1 121 ? 13.986 5.986 -7.103 1.00 89.75 121 SER A N 1
ATOM 943 C CA . SER A 1 121 ? 14.429 4.984 -8.055 1.00 89.75 121 SER A CA 1
ATOM 944 C C . SER A 1 121 ? 14.261 3.567 -7.505 1.00 89.75 121 SER A C 1
ATOM 946 O O . SER A 1 121 ? 14.067 3.319 -6.314 1.00 89.75 121 SER A O 1
ATOM 948 N N . TRP A 1 122 ? 14.466 2.590 -8.385 1.00 85.88 122 TRP A N 1
ATOM 949 C CA . TRP A 1 122 ? 14.567 1.189 -7.990 1.00 85.88 122 TRP A CA 1
ATOM 950 C C . TRP A 1 122 ? 15.632 0.923 -6.914 1.00 85.88 122 TRP A C 1
ATOM 952 O O . TRP A 1 122 ? 15.458 0.066 -6.044 1.00 85.88 122 TRP A O 1
ATOM 962 N N . ALA A 1 123 ? 16.771 1.612 -7.007 1.00 88.44 123 ALA A N 1
ATOM 963 C CA . ALA A 1 123 ? 17.855 1.451 -6.049 1.00 88.44 123 ALA A CA 1
ATOM 964 C C . ALA A 1 123 ? 17.433 1.965 -4.669 1.00 88.44 123 ALA A C 1
ATOM 966 O O . ALA A 1 123 ? 17.664 1.274 -3.676 1.00 88.44 123 ALA A O 1
ATOM 967 N N . ASP A 1 124 ? 16.732 3.099 -4.638 1.00 92.00 124 ASP A N 1
ATOM 968 C CA . ASP A 1 124 ? 16.203 3.702 -3.416 1.00 92.00 124 ASP A CA 1
ATOM 969 C C . ASP A 1 124 ? 15.191 2.788 -2.725 1.00 92.00 124 ASP A C 1
ATOM 971 O O . ASP A 1 124 ? 15.263 2.588 -1.513 1.00 92.00 124 ASP A O 1
ATOM 975 N N . TRP A 1 125 ? 14.290 2.165 -3.494 1.00 90.31 125 TRP A N 1
ATOM 976 C CA . TRP A 1 125 ? 13.337 1.195 -2.952 1.00 90.31 125 TRP A CA 1
ATOM 977 C C . TRP A 1 125 ? 14.053 0.017 -2.305 1.00 90.31 125 TRP A C 1
ATOM 979 O O . TRP A 1 125 ? 13.810 -0.280 -1.137 1.00 90.31 125 TRP A O 1
ATOM 989 N N . LYS A 1 126 ? 14.970 -0.635 -3.032 1.00 88.75 126 LYS A N 1
ATOM 990 C CA . LYS A 1 126 ? 15.726 -1.782 -2.504 1.00 88.75 126 LYS A CA 1
ATOM 991 C C . LYS A 1 126 ? 16.482 -1.427 -1.232 1.00 88.75 126 LYS A C 1
ATOM 993 O O . LYS A 1 126 ? 16.426 -2.191 -0.271 1.00 88.75 126 LYS A O 1
ATOM 998 N N . HIS A 1 127 ? 17.175 -0.289 -1.243 1.00 91.69 127 HIS A N 1
ATOM 999 C CA . HIS A 1 127 ? 17.902 0.198 -0.082 1.00 91.69 127 HIS A CA 1
ATOM 1000 C C . HIS A 1 127 ? 16.947 0.358 1.100 1.00 91.69 127 HIS A C 1
ATOM 1002 O O . HIS A 1 127 ? 17.153 -0.251 2.148 1.00 91.69 127 HIS A O 1
ATOM 1008 N N . ARG A 1 128 ? 15.834 1.073 0.911 1.00 91.38 128 ARG A N 1
ATOM 1009 C CA . ARG A 1 128 ? 14.895 1.331 2.002 1.00 91.38 128 ARG A CA 1
ATOM 1010 C C . ARG A 1 128 ? 14.266 0.062 2.572 1.00 91.38 128 ARG A C 1
ATOM 1012 O O . ARG A 1 128 ? 14.115 -0.067 3.783 1.00 91.38 128 ARG A O 1
ATOM 1019 N N . ILE A 1 129 ? 13.915 -0.884 1.711 1.00 90.62 129 ILE A N 1
ATOM 1020 C CA . ILE A 1 129 ? 13.334 -2.158 2.139 1.00 90.62 129 ILE A CA 1
ATOM 1021 C C . ILE A 1 129 ? 14.345 -2.980 2.930 1.00 90.62 129 ILE A C 1
ATOM 1023 O O . ILE A 1 129 ? 13.973 -3.577 3.932 1.00 90.62 129 ILE A O 1
ATOM 1027 N N . SER A 1 130 ? 15.619 -2.975 2.525 1.00 89.81 130 SER A N 1
ATOM 1028 C CA . SER A 1 130 ? 16.670 -3.688 3.259 1.00 89.81 130 SER A CA 1
ATOM 1029 C C . SER A 1 130 ? 16.915 -3.134 4.666 1.00 89.81 130 SER A C 1
ATOM 1031 O O . SER A 1 130 ? 17.344 -3.878 5.541 1.00 89.81 130 SER A O 1
ATOM 1033 N N . GLU A 1 131 ? 16.594 -1.859 4.899 1.00 92.12 131 GLU A N 1
ATOM 1034 C CA . GLU A 1 131 ? 16.671 -1.223 6.218 1.00 92.12 131 GLU A CA 1
ATOM 1035 C C . GLU A 1 131 ? 15.437 -1.479 7.099 1.00 92.12 131 GLU A C 1
ATOM 1037 O O . GLU A 1 131 ? 15.452 -1.110 8.271 1.00 92.12 131 GLU A O 1
ATOM 1042 N N . THR A 1 132 ? 14.355 -2.057 6.563 1.00 90.31 132 THR A N 1
ATOM 1043 C CA . THR A 1 132 ? 13.083 -2.218 7.285 1.00 90.31 132 THR A CA 1
ATOM 1044 C C . THR A 1 132 ? 12.933 -3.666 7.779 1.00 90.31 132 THR A C 1
ATOM 1046 O O . THR A 1 132 ? 12.649 -4.548 6.966 1.00 90.31 132 THR A O 1
ATOM 1049 N N . PRO A 1 133 ? 13.081 -3.947 9.091 1.00 85.06 133 PRO A N 1
ATOM 1050 C CA . PRO A 1 133 ? 13.135 -5.320 9.618 1.00 85.06 133 PRO A CA 1
ATOM 1051 C C . PRO A 1 133 ? 11.852 -6.133 9.395 1.00 85.06 133 PRO A C 1
ATOM 1053 O O . PRO A 1 133 ? 11.905 -7.349 9.233 1.00 85.06 133 PRO A O 1
ATOM 1056 N N . ASP A 1 134 ? 10.705 -5.453 9.354 1.00 85.00 134 ASP A N 1
ATOM 1057 C CA . ASP A 1 134 ? 9.375 -6.073 9.301 1.00 85.00 134 ASP A CA 1
ATOM 1058 C C . ASP A 1 134 ? 8.922 -6.463 7.885 1.00 85.00 134 ASP A C 1
ATOM 1060 O O . ASP A 1 134 ? 7.790 -6.918 7.681 1.00 85.00 134 ASP A O 1
ATOM 1064 N N . ILE A 1 135 ? 9.780 -6.272 6.879 1.00 85.62 135 ILE A N 1
ATOM 1065 C CA . ILE A 1 135 ? 9.495 -6.679 5.504 1.00 85.62 135 ILE A CA 1
ATOM 1066 C C . ILE A 1 135 ? 10.138 -8.039 5.267 1.00 85.62 135 ILE A C 1
ATOM 1068 O O . ILE A 1 135 ? 11.358 -8.184 5.199 1.00 85.62 135 ILE A O 1
ATOM 1072 N N . SER A 1 136 ? 9.301 -9.062 5.114 1.00 79.50 136 SER A N 1
ATOM 1073 C CA . SER A 1 136 ? 9.779 -10.423 4.906 1.00 79.50 136 SER A CA 1
ATOM 1074 C C . SER A 1 136 ? 10.566 -10.551 3.599 1.00 79.50 136 SER A C 1
ATOM 1076 O O . SER A 1 136 ? 10.282 -9.900 2.590 1.00 79.50 136 SER A O 1
ATOM 1078 N N . SER A 1 137 ? 11.506 -11.498 3.557 1.00 73.62 137 SER A N 1
ATOM 1079 C CA . SER A 1 137 ? 12.247 -11.830 2.330 1.00 73.62 137 SER A CA 1
ATOM 1080 C C . SER A 1 137 ? 11.330 -12.255 1.171 1.00 73.62 137 SER A C 1
ATOM 1082 O O . SER A 1 137 ? 11.699 -12.127 0.004 1.00 73.62 137 SER A O 1
ATOM 1084 N N . LYS A 1 138 ? 10.117 -12.739 1.472 1.00 74.19 138 LYS A N 1
ATOM 1085 C CA . LYS A 1 138 ? 9.078 -13.061 0.486 1.00 74.19 138 LYS A CA 1
ATOM 1086 C C . LYS A 1 138 ? 8.429 -11.800 -0.089 1.00 74.19 138 LYS A C 1
ATOM 1088 O O . LYS A 1 138 ? 8.237 -11.739 -1.300 1.00 74.19 138 LYS A O 1
ATOM 1093 N N . GLU A 1 139 ? 8.133 -10.805 0.745 1.00 77.75 139 GLU A N 1
ATOM 1094 C CA . GLU A 1 139 ? 7.618 -9.502 0.305 1.00 77.75 139 GLU A CA 1
ATOM 1095 C C . GLU A 1 139 ? 8.661 -8.739 -0.518 1.00 77.75 139 GLU A C 1
ATOM 1097 O O . GLU A 1 139 ? 8.339 -8.233 -1.589 1.00 77.75 139 GLU A O 1
ATOM 1102 N N . ALA A 1 140 ? 9.931 -8.760 -0.104 1.00 73.56 140 ALA A N 1
ATOM 1103 C CA . ALA A 1 140 ? 11.024 -8.140 -0.854 1.00 73.56 140 ALA A CA 1
ATOM 1104 C C . ALA A 1 140 ? 11.194 -8.738 -2.267 1.00 73.56 140 ALA A C 1
ATOM 1106 O O . ALA A 1 140 ? 11.490 -8.017 -3.217 1.00 73.56 140 ALA A O 1
ATOM 1107 N N 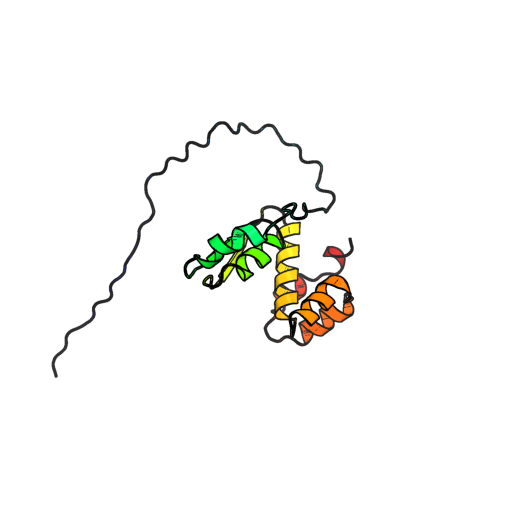. LYS A 1 141 ? 10.950 -10.048 -2.438 1.00 75.94 141 LYS A N 1
ATOM 1108 C CA . LYS A 1 141 ? 11.020 -10.740 -3.742 1.00 75.94 141 LYS A CA 1
ATOM 1109 C C . LYS A 1 141 ? 9.906 -10.352 -4.719 1.00 75.94 141 LYS A C 1
ATOM 1111 O O . LYS A 1 141 ? 10.089 -10.526 -5.923 1.00 75.94 141 LYS A O 1
ATOM 1116 N N . LEU A 1 142 ? 8.765 -9.852 -4.234 1.00 68.69 142 LEU A N 1
ATOM 1117 C CA . LEU A 1 142 ? 7.668 -9.377 -5.096 1.00 68.69 142 LEU A CA 1
ATOM 1118 C C . LEU A 1 142 ? 8.059 -8.126 -5.880 1.00 68.69 142 LEU A C 1
ATOM 1120 O O . LEU A 1 142 ? 7.495 -7.821 -6.932 1.00 68.69 142 LEU A O 1
ATOM 1124 N N . ILE A 1 143 ? 9.070 -7.432 -5.380 1.00 68.00 143 ILE A N 1
ATOM 1125 C CA . ILE A 1 143 ? 9.645 -6.266 -6.000 1.00 68.00 143 ILE A CA 1
ATOM 1126 C C . ILE A 1 143 ? 10.759 -6.805 -6.903 1.00 68.00 143 ILE A C 1
ATOM 1128 O O . ILE A 1 143 ? 11.932 -6.886 -6.542 1.00 68.00 143 ILE A O 1
ATOM 1132 N N . ASN A 1 144 ? 10.382 -7.178 -8.124 1.00 66.75 144 ASN A N 1
ATOM 1133 C CA . ASN A 1 144 ? 11.313 -7.436 -9.215 1.00 66.75 144 ASN A CA 1
ATOM 1134 C C . ASN A 1 144 ? 11.181 -6.314 -10.251 1.00 66.75 144 ASN A C 1
ATOM 1136 O O . ASN A 1 144 ? 10.069 -5.989 -10.668 1.00 66.75 144 ASN A O 1
ATOM 1140 N N . LYS A 1 145 ? 12.314 -5.758 -10.701 1.00 58.09 145 LYS A N 1
ATOM 1141 C CA . LYS A 1 145 ? 12.396 -4.664 -11.686 1.00 58.09 145 LYS A CA 1
ATOM 1142 C C . LYS A 1 145 ? 11.525 -4.910 -12.929 1.00 58.09 145 LYS A C 1
ATOM 1144 O O . LYS A 1 145 ? 10.954 -3.967 -13.464 1.00 58.09 145 LYS A O 1
ATOM 1149 N N . LYS A 1 146 ? 11.383 -6.171 -13.362 1.00 56.91 146 LYS A N 1
ATOM 1150 C CA . LYS A 1 146 ? 10.584 -6.550 -14.544 1.00 56.91 146 LYS A CA 1
ATOM 1151 C C . LYS A 1 146 ? 9.081 -6.263 -14.420 1.00 56.91 146 LYS A C 1
ATOM 1153 O O . LYS A 1 146 ? 8.419 -6.186 -15.446 1.00 56.91 146 LYS A O 1
ATOM 1158 N N . ASN A 1 147 ? 8.557 -6.107 -13.205 1.00 56.09 147 ASN A N 1
ATOM 1159 C CA . ASN A 1 147 ? 7.120 -5.942 -12.967 1.00 56.09 147 ASN A CA 1
ATOM 1160 C C . ASN A 1 147 ? 6.668 -4.472 -12.924 1.00 56.09 147 ASN A C 1
ATOM 1162 O O . ASN A 1 147 ? 5.468 -4.230 -12.893 1.00 56.09 147 ASN A O 1
ATOM 1166 N N . TYR A 1 148 ? 7.601 -3.510 -12.900 1.00 58.28 148 TYR A N 1
ATOM 1167 C CA . TYR A 1 148 ? 7.289 -2.108 -12.573 1.00 58.28 148 TYR A CA 1
ATOM 1168 C C . TYR A 1 148 ? 7.952 -1.067 -13.485 1.00 58.28 148 TYR A C 1
ATOM 1170 O O . TYR A 1 148 ? 7.814 0.126 -13.242 1.00 58.28 148 TYR A O 1
ATOM 1178 N N . GLN A 1 149 ? 8.664 -1.493 -14.532 1.00 47.16 149 GLN A N 1
ATOM 1179 C CA . GLN A 1 149 ? 8.990 -0.600 -15.645 1.00 47.16 149 GLN A CA 1
ATOM 1180 C C . GLN A 1 149 ? 7.805 -0.623 -16.616 1.00 47.16 149 GLN A C 1
ATOM 1182 O O . GLN A 1 149 ? 7.709 -1.530 -17.447 1.00 47.16 149 GLN A O 1
ATOM 1187 N N . ALA A 1 150 ? 6.873 0.306 -16.404 1.00 44.53 150 ALA A N 1
ATOM 1188 C CA . ALA A 1 150 ? 5.907 0.742 -17.407 1.00 44.53 150 ALA A CA 1
ATOM 1189 C C . ALA A 1 150 ? 6.547 1.843 -18.261 1.00 44.53 150 ALA A C 1
ATOM 1191 O O . ALA A 1 150 ? 7.315 2.646 -17.678 1.00 44.53 150 ALA A O 1
#

Secondary structure (DSSP, 8-state):
----------------S--------------------S-PPPP--S-GGGGHHHHTTPPSEEEEE-SSHHHHHHHHH-TTEEEEEE--SSHHHHHHHHHHHHHHHH-SSHHHHHHHHHT--HHHHHHHHHT-TTS-HHHHHH--GGGT--